Protein AF-A0A3D2G8Q7-F1 (afdb_monomer_lite)

Structure (mmCIF, N/CA/C/O backbone):
data_AF-A0A3D2G8Q7-F1
#
_entry.id   AF-A0A3D2G8Q7-F1
#
loop_
_atom_site.group_PDB
_atom_site.id
_atom_site.type_symbol
_atom_site.label_atom_id
_atom_site.label_alt_id
_atom_site.label_comp_id
_atom_site.label_asym_id
_atom_site.label_entity_id
_atom_site.label_seq_id
_atom_site.pdbx_PDB_ins_code
_atom_site.Cartn_x
_atom_site.Cartn_y
_atom_site.Cartn_z
_atom_site.occupancy
_atom_site.B_iso_or_equiv
_atom_site.auth_seq_id
_atom_site.auth_comp_id
_atom_site.auth_asym_id
_atom_site.auth_atom_id
_atom_site.pdbx_PDB_model_num
ATOM 1 N N . MET A 1 1 ? -18.635 -5.447 -8.912 1.00 38.22 1 MET A N 1
ATOM 2 C CA . MET A 1 1 ? -18.262 -4.436 -9.918 1.00 38.22 1 MET A CA 1
ATOM 3 C C . MET A 1 1 ? -17.208 -3.573 -9.254 1.00 38.22 1 MET A C 1
ATOM 5 O O . MET A 1 1 ? -17.427 -3.194 -8.112 1.00 38.22 1 MET A O 1
ATOM 9 N N . HIS A 1 2 ? -16.037 -3.422 -9.867 1.0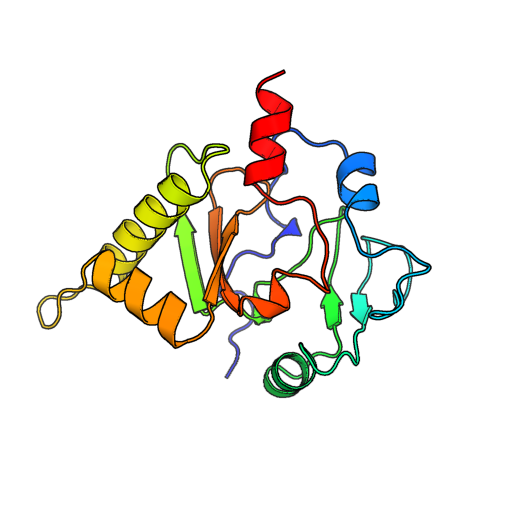0 46.91 2 HIS A N 1
ATOM 10 C CA . HIS A 1 2 ? -15.031 -2.476 -9.393 1.00 46.91 2 HIS A CA 1
ATOM 11 C C . HIS A 1 2 ? -15.500 -1.092 -9.853 1.00 46.91 2 HIS A C 1
ATOM 13 O O . HIS A 1 2 ? -15.729 -0.908 -11.046 1.00 46.91 2 HIS A O 1
ATOM 19 N N . GLU A 1 3 ? -15.789 -0.192 -8.917 1.00 53.94 3 GLU A N 1
ATOM 20 C CA . GLU A 1 3 ? -16.110 1.196 -9.245 1.00 53.94 3 GLU A CA 1
ATOM 21 C C . GLU A 1 3 ? -14.791 1.955 -9.364 1.00 53.94 3 GLU A C 1
ATOM 23 O O . GLU A 1 3 ? -14.122 2.214 -8.360 1.00 53.94 3 GLU A O 1
ATOM 28 N N . ASP A 1 4 ? -14.403 2.262 -10.601 1.00 59.53 4 ASP A N 1
ATOM 29 C CA . ASP A 1 4 ? -13.250 3.115 -10.874 1.00 59.53 4 ASP A CA 1
ATOM 30 C C . ASP A 1 4 ? -13.401 4.447 -10.121 1.00 59.53 4 ASP A C 1
ATOM 32 O O . ASP A 1 4 ? -14.439 5.109 -10.196 1.00 59.53 4 ASP A O 1
ATOM 36 N N . GLY A 1 5 ? -12.348 4.851 -9.406 1.00 68.50 5 GLY A N 1
ATOM 37 C CA . GLY A 1 5 ? -12.283 6.144 -8.718 1.00 68.50 5 GLY A CA 1
ATOM 38 C C . GLY A 1 5 ? -12.818 6.176 -7.283 1.00 68.50 5 GLY A C 1
ATOM 39 O O . GLY A 1 5 ? -12.919 7.262 -6.718 1.00 68.50 5 GLY A O 1
ATOM 40 N N . LEU A 1 6 ? -13.135 5.028 -6.669 1.00 87.06 6 LEU A N 1
ATOM 41 C CA . LEU A 1 6 ? -13.570 4.990 -5.264 1.00 87.06 6 LEU A CA 1
ATOM 42 C C . LEU A 1 6 ? -12.441 5.310 -4.266 1.00 87.06 6 LEU A C 1
ATOM 44 O O . LEU A 1 6 ? -12.697 5.897 -3.215 1.00 87.06 6 LEU A O 1
ATOM 48 N N . TYR A 1 7 ? -11.207 4.914 -4.583 1.00 95.19 7 TYR A N 1
ATOM 49 C CA . TYR A 1 7 ? -10.044 5.077 -3.711 1.00 95.19 7 TYR A CA 1
ATOM 50 C C . TYR A 1 7 ? -8.941 5.872 -4.400 1.00 95.19 7 TYR A C 1
ATOM 52 O O . TYR A 1 7 ? -8.811 5.854 -5.624 1.00 95.19 7 TYR A O 1
ATOM 60 N N . THR A 1 8 ? -8.141 6.564 -3.594 1.00 96.12 8 THR A N 1
ATOM 61 C CA . THR A 1 8 ? -7.073 7.441 -4.066 1.00 96.12 8 THR A CA 1
ATOM 62 C C . THR A 1 8 ? -6.007 6.626 -4.790 1.00 96.12 8 THR A C 1
ATOM 64 O O . THR A 1 8 ? -5.471 5.662 -4.240 1.00 96.12 8 THR A O 1
ATOM 67 N N . LYS A 1 9 ? -5.633 7.003 -6.012 1.00 96.50 9 LYS A N 1
ATOM 68 C CA . LYS A 1 9 ? -4.481 6.360 -6.644 1.00 96.50 9 LYS A CA 1
ATOM 69 C C . LYS A 1 9 ? -3.221 6.752 -5.897 1.00 96.50 9 LYS A C 1
ATOM 71 O O . LYS A 1 9 ? -3.037 7.920 -5.556 1.00 96.50 9 LYS A O 1
ATOM 76 N N . GLY A 1 10 ? -2.322 5.798 -5.670 1.00 93.50 10 GLY A N 1
ATOM 77 C CA . GLY A 1 10 ? -1.110 6.060 -4.889 1.00 93.50 10 GLY A CA 1
ATOM 78 C C . GLY A 1 10 ? -0.311 7.253 -5.424 1.00 93.50 10 GLY A C 1
ATOM 79 O O . GLY A 1 10 ? 0.170 8.074 -4.651 1.00 93.50 10 GLY A O 1
ATOM 80 N N . TYR A 1 11 ? -0.227 7.401 -6.746 1.00 94.75 11 TYR A N 1
ATOM 81 C CA . TYR A 1 11 ? 0.495 8.491 -7.403 1.00 94.75 11 TYR A CA 1
ATOM 82 C C . TYR A 1 11 ? -0.264 9.827 -7.495 1.00 94.75 11 TYR A C 1
ATOM 84 O O . TYR A 1 11 ? 0.322 10.806 -7.959 1.00 94.75 11 TYR A O 1
ATOM 92 N N . ASP A 1 12 ? -1.532 9.891 -7.075 1.00 95.81 12 ASP A N 1
ATOM 93 C CA . ASP A 1 12 ? -2.300 11.144 -7.032 1.00 95.81 12 ASP A CA 1
ATOM 94 C C . ASP A 1 12 ? -1.994 11.959 -5.766 1.00 95.81 12 ASP A C 1
ATOM 96 O O . ASP A 1 12 ? -2.254 13.164 -5.719 1.00 95.81 12 ASP A O 1
ATOM 100 N N . VAL A 1 13 ? -1.398 11.336 -4.742 1.00 94.31 13 VAL A N 1
ATOM 101 C CA . VAL A 1 13 ? -0.942 12.053 -3.548 1.00 94.31 13 VAL A CA 1
ATOM 102 C C . VAL A 1 13 ? 0.428 12.689 -3.770 1.00 94.31 13 VAL A C 1
ATOM 104 O O . VAL A 1 13 ? 1.263 12.186 -4.522 1.00 94.31 13 VAL A O 1
ATOM 107 N N . VAL A 1 14 ? 0.701 13.786 -3.062 1.00 94.31 14 VAL A N 1
ATOM 108 C CA . VAL A 1 14 ? 2.007 14.455 -3.111 1.00 94.31 14 VAL A CA 1
ATOM 109 C C . VAL A 1 14 ? 2.963 13.779 -2.121 1.00 94.31 14 VAL A C 1
ATOM 111 O O . VAL A 1 14 ? 2.709 13.831 -0.915 1.00 94.31 14 VAL A O 1
ATOM 114 N N . PRO A 1 15 ? 4.078 13.172 -2.577 1.00 93.19 15 PRO A N 1
ATOM 115 C CA . PRO A 1 15 ? 5.058 12.568 -1.680 1.00 93.19 15 PRO A CA 1
ATOM 116 C C . PRO A 1 15 ? 5.678 13.613 -0.763 1.00 93.19 15 PRO A C 1
ATOM 118 O O . PRO A 1 15 ? 6.123 14.664 -1.229 1.00 93.19 15 PRO A O 1
ATOM 121 N N . LYS A 1 16 ? 5.729 13.323 0.537 1.00 91.19 16 LYS A N 1
ATOM 122 C CA . LYS A 1 16 ? 6.099 14.333 1.531 1.00 91.19 16 LYS A CA 1
ATOM 123 C C . LYS A 1 16 ? 7.594 14.642 1.583 1.00 91.19 16 LYS A C 1
ATOM 125 O O . LYS A 1 16 ? 7.954 15.809 1.693 1.00 91.19 16 LYS A O 1
ATOM 130 N N . ASN A 1 17 ? 8.460 13.624 1.544 1.00 91.25 17 ASN A N 1
ATOM 131 C CA . ASN A 1 17 ? 9.885 13.800 1.865 1.00 91.25 17 ASN A CA 1
ATOM 132 C C . ASN A 1 17 ? 10.848 13.166 0.850 1.00 91.25 17 ASN A C 1
ATOM 134 O O . ASN A 1 17 ? 11.988 13.616 0.727 1.00 91.25 17 ASN A O 1
ATOM 138 N N . SER A 1 18 ? 10.449 12.097 0.162 1.00 92.69 18 SER A N 1
ATOM 139 C CA . SER A 1 18 ? 11.333 11.356 -0.734 1.00 92.69 18 SER A CA 1
ATOM 140 C C . SER A 1 18 ? 11.556 12.077 -2.061 1.00 92.69 18 SER A C 1
ATOM 142 O O . SER A 1 18 ? 10.686 12.775 -2.594 1.00 92.69 18 SER A O 1
ATOM 144 N N . LYS A 1 19 ? 12.733 11.853 -2.646 1.00 94.81 19 LYS A N 1
ATOM 145 C CA . LYS A 1 19 ? 13.020 12.248 -4.029 1.00 94.81 19 LYS A CA 1
ATOM 146 C C . LYS A 1 19 ? 12.580 11.165 -5.008 1.00 94.8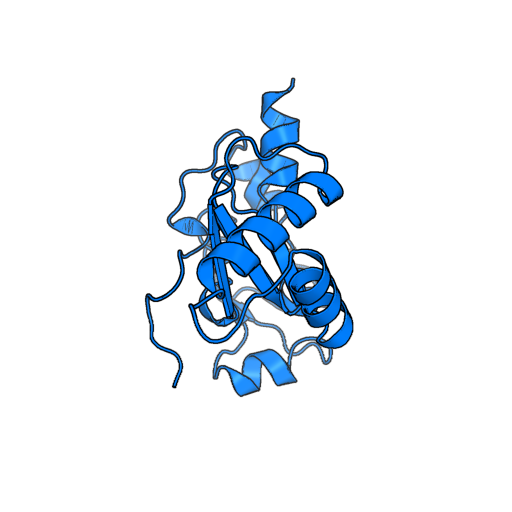1 19 LYS A C 1
ATOM 148 O O . LYS A 1 19 ? 12.483 9.989 -4.651 1.00 94.81 19 LYS A O 1
ATOM 153 N N . TYR A 1 20 ? 12.376 11.565 -6.259 1.00 96.06 20 TYR A N 1
ATOM 154 C CA . TYR A 1 20 ? 12.016 10.668 -7.356 1.00 96.06 20 TYR A CA 1
ATOM 155 C C . TYR A 1 20 ? 12.928 9.438 -7.428 1.00 96.06 20 TYR A C 1
ATOM 157 O O . TYR A 1 20 ? 12.466 8.301 -7.352 1.00 96.06 20 TYR A O 1
ATOM 165 N N . GLU A 1 21 ? 14.244 9.646 -7.440 1.00 96.00 21 GLU A N 1
ATOM 166 C CA . GLU A 1 21 ? 15.225 8.574 -7.608 1.00 96.00 21 GLU A CA 1
ATOM 167 C C . GLU A 1 21 ? 15.194 7.572 -6.446 1.00 96.00 21 GLU A C 1
ATOM 169 O O . GLU A 1 21 ? 15.552 6.404 -6.606 1.00 96.00 21 GLU A O 1
ATOM 174 N N . GLU A 1 22 ? 14.778 8.008 -5.257 1.00 95.81 22 GLU A N 1
ATOM 175 C CA . GLU A 1 22 ? 14.628 7.137 -4.094 1.00 95.81 22 GLU A CA 1
ATOM 176 C C . GLU A 1 22 ? 13.403 6.234 -4.228 1.00 95.81 22 GLU A C 1
ATOM 178 O O . GLU A 1 22 ? 13.485 5.053 -3.876 1.00 95.81 22 GLU A O 1
ATOM 183 N N . ARG A 1 23 ? 12.298 6.748 -4.779 1.00 97.06 23 ARG A N 1
ATOM 184 C CA . ARG A 1 23 ? 11.101 5.951 -5.078 1.00 97.06 23 ARG A CA 1
ATOM 185 C C . ARG A 1 23 ? 11.387 4.924 -6.171 1.00 97.06 23 ARG A C 1
ATOM 187 O O . ARG A 1 23 ? 11.168 3.731 -5.955 1.00 97.06 23 ARG A O 1
ATOM 194 N N . ILE A 1 24 ? 12.026 5.341 -7.266 1.00 97.75 24 ILE A N 1
ATOM 195 C CA . ILE A 1 24 ? 12.413 4.445 -8.370 1.00 97.75 24 ILE A CA 1
ATOM 196 C C . ILE A 1 24 ? 13.330 3.313 -7.894 1.00 97.75 24 ILE A C 1
ATOM 198 O O . ILE A 1 24 ? 13.122 2.148 -8.240 1.00 97.75 24 ILE A O 1
ATOM 202 N N . LYS A 1 25 ? 14.310 3.603 -7.026 1.00 96.31 25 LYS A N 1
ATOM 203 C CA . LYS A 1 25 ? 15.193 2.570 -6.450 1.00 96.31 25 LYS A CA 1
ATOM 204 C C . LYS A 1 25 ? 14.435 1.487 -5.679 1.00 96.31 25 LYS A C 1
ATOM 206 O O . LYS A 1 25 ? 14.908 0.349 -5.644 1.00 96.31 25 LYS A O 1
ATOM 211 N N . ASN A 1 26 ? 13.286 1.822 -5.093 1.00 96.44 26 ASN A N 1
ATOM 212 C CA . ASN A 1 26 ? 12.462 0.901 -4.314 1.00 96.44 26 ASN A CA 1
ATOM 213 C C . ASN A 1 26 ? 11.394 0.167 -5.136 1.00 96.44 26 ASN A C 1
ATOM 215 O O . ASN A 1 26 ? 10.837 -0.804 -4.631 1.00 96.44 26 ASN A O 1
ATOM 219 N N . CYS A 1 27 ? 11.152 0.555 -6.388 1.00 97.56 27 CYS A N 1
ATOM 220 C CA . CYS A 1 27 ? 10.296 -0.193 -7.312 1.00 97.56 27 CYS A CA 1
ATOM 221 C C . CYS A 1 27 ? 10.912 -1.568 -7.661 1.00 97.56 27 CYS A C 1
ATOM 223 O O . CYS A 1 27 ? 12.124 -1.748 -7.475 1.00 97.56 27 CYS A O 1
ATOM 225 N N . PRO A 1 28 ? 10.160 -2.547 -8.203 1.00 98.00 28 PRO A N 1
ATOM 226 C CA . PRO A 1 28 ? 10.743 -3.760 -8.780 1.00 98.00 28 PRO A CA 1
ATOM 227 C C . PRO A 1 28 ? 11.898 -3.446 -9.737 1.00 98.00 28 PRO A C 1
ATOM 229 O O . PRO A 1 28 ? 11.796 -2.543 -10.565 1.00 98.00 28 PRO A O 1
ATOM 232 N N . ALA A 1 29 ? 13.025 -4.147 -9.602 1.00 97.25 29 ALA A N 1
ATOM 233 C CA . ALA A 1 29 ? 14.176 -3.951 -10.484 1.00 97.25 29 ALA A CA 1
ATOM 234 C C . ALA A 1 29 ? 13.872 -4.439 -11.909 1.00 97.25 29 ALA A C 1
ATOM 236 O O . ALA A 1 29 ? 13.074 -5.352 -12.083 1.00 97.25 29 ALA A O 1
ATOM 237 N N . ASN A 1 30 ? 14.562 -3.904 -12.920 1.00 95.50 30 ASN A N 1
ATOM 238 C CA . ASN A 1 30 ? 14.442 -4.410 -14.299 1.00 95.50 30 ASN A CA 1
ATOM 239 C C . ASN A 1 30 ? 14.863 -5.881 -14.421 1.00 95.50 30 ASN A C 1
ATOM 241 O O . ASN A 1 30 ? 14.356 -6.602 -15.265 1.00 95.50 30 ASN A O 1
ATOM 245 N N . SER A 1 31 ? 15.770 -6.329 -13.551 1.00 93.56 31 SER A N 1
ATOM 246 C CA . SER A 1 31 ? 16.202 -7.723 -13.432 1.00 93.56 31 SER A CA 1
ATOM 247 C C . SER A 1 31 ? 15.343 -8.554 -12.469 1.00 93.56 31 SER A C 1
ATOM 249 O O . SER A 1 31 ? 15.770 -9.624 -12.039 1.00 93.56 31 SER A O 1
ATOM 251 N N . SER A 1 32 ? 14.176 -8.049 -12.052 1.00 93.38 32 SER A N 1
ATOM 252 C CA . SER A 1 32 ? 13.282 -8.766 -11.142 1.00 93.38 32 SER A CA 1
ATOM 253 C C . SER A 1 32 ? 12.873 -10.111 -11.737 1.00 93.38 32 SER A C 1
ATOM 255 O O . SER A 1 32 ? 12.469 -10.196 -12.889 1.00 93.38 32 SER A O 1
ATOM 257 N N . THR A 1 33 ? 12.917 -11.167 -10.927 1.00 95.12 33 THR A N 1
ATOM 258 C CA . THR A 1 33 ? 12.375 -12.485 -11.294 1.00 95.12 33 THR A CA 1
ATOM 259 C C . THR A 1 33 ? 10.871 -12.587 -11.051 1.00 95.12 33 THR A C 1
ATOM 261 O O . THR A 1 33 ? 10.265 -13.593 -11.393 1.00 95.12 33 THR A O 1
ATOM 264 N N . ASN A 1 34 ? 10.270 -11.573 -10.420 1.00 95.56 34 ASN A N 1
ATOM 265 C CA . ASN A 1 34 ? 8.861 -11.581 -10.028 1.00 95.56 34 ASN A CA 1
ATOM 266 C C . ASN A 1 34 ? 7.933 -10.995 -11.107 1.00 95.56 34 ASN A C 1
ATOM 268 O O . ASN A 1 34 ? 6.734 -10.879 -10.867 1.00 95.56 34 ASN A O 1
ATOM 272 N N . GLY A 1 35 ? 8.468 -10.541 -12.240 1.00 97.19 35 GLY A N 1
ATOM 273 C CA . GLY A 1 35 ? 7.700 -9.839 -13.264 1.00 97.19 35 GLY A CA 1
ATOM 274 C C . GLY A 1 35 ? 8.563 -8.910 -14.110 1.00 97.19 35 GLY A C 1
ATOM 275 O O . GLY A 1 35 ? 9.786 -8.892 -13.968 1.00 97.19 35 GLY A O 1
ATOM 276 N N . HIS A 1 36 ? 7.922 -8.116 -14.960 1.00 98.31 36 HIS A N 1
ATOM 277 C CA . HIS A 1 36 ? 8.589 -7.173 -15.856 1.00 98.31 36 HIS A CA 1
ATOM 278 C C . HIS A 1 36 ? 7.793 -5.872 -15.993 1.00 98.31 36 HIS A C 1
ATOM 280 O O . HIS A 1 36 ? 6.580 -5.842 -15.798 1.00 98.31 36 HIS A O 1
ATOM 286 N N . TRP A 1 37 ? 8.490 -4.790 -16.333 1.00 98.69 37 TRP A N 1
ATOM 287 C CA . TRP A 1 37 ? 7.861 -3.520 -16.689 1.00 98.69 37 TRP A CA 1
ATOM 288 C C . TRP A 1 37 ? 7.396 -3.560 -18.138 1.00 98.69 37 TRP A C 1
ATOM 290 O O . TRP A 1 37 ? 8.103 -4.099 -18.991 1.00 98.69 37 TRP A O 1
ATOM 300 N N . THR A 1 38 ? 6.230 -2.984 -18.419 1.00 98.44 38 THR A N 1
ATOM 301 C CA . THR A 1 38 ? 5.782 -2.785 -19.802 1.00 98.44 38 THR A CA 1
ATOM 302 C C . THR A 1 38 ? 6.654 -1.763 -20.520 1.00 98.44 38 THR A C 1
ATOM 304 O O . THR A 1 38 ? 6.925 -1.927 -21.706 1.00 98.44 38 THR A O 1
ATOM 307 N N . GLU A 1 39 ? 7.109 -0.734 -19.800 1.00 98.31 39 GLU A N 1
ATOM 308 C CA . GLU A 1 39 ? 7.967 0.334 -20.316 1.00 98.31 39 GLU A CA 1
ATOM 309 C C . GLU A 1 39 ? 8.984 0.775 -19.241 1.00 98.31 39 GLU A C 1
ATOM 311 O O . GLU A 1 39 ? 9.721 -0.050 -18.695 1.00 98.31 39 GLU A O 1
ATOM 316 N N . GLU A 1 40 ? 9.061 2.073 -18.929 1.00 98.19 40 GLU A N 1
ATOM 317 C CA . GLU A 1 40 ? 9.997 2.612 -17.947 1.00 98.19 40 GLU A CA 1
ATOM 318 C C . GLU A 1 40 ? 9.657 2.154 -16.519 1.00 98.19 40 GLU A C 1
ATOM 320 O O . GLU A 1 40 ? 8.503 2.133 -16.078 1.00 98.19 40 GLU A O 1
ATOM 325 N N . ARG A 1 41 ? 10.698 1.774 -15.771 1.00 98.19 41 ARG A N 1
ATOM 326 C CA . ARG A 1 41 ? 10.584 1.330 -14.382 1.00 98.19 41 ARG A CA 1
ATOM 327 C C . ARG A 1 41 ? 10.020 2.435 -13.505 1.00 98.19 41 ARG A C 1
ATOM 329 O O . ARG A 1 41 ? 10.670 3.458 -13.336 1.00 98.19 41 ARG A O 1
ATOM 336 N N . GLY A 1 42 ? 8.902 2.154 -12.842 1.00 97.88 42 GLY A N 1
ATOM 337 C CA . GLY A 1 42 ? 8.255 3.095 -11.926 1.00 97.88 42 GLY A CA 1
ATOM 338 C C . GLY A 1 42 ? 7.352 4.128 -12.605 1.00 97.88 42 GLY A C 1
ATOM 339 O O . GLY A 1 42 ? 6.697 4.876 -11.887 1.00 97.88 42 GLY A O 1
ATOM 340 N N . GLU A 1 43 ? 7.274 4.112 -13.939 1.00 98.56 43 GLU A N 1
ATOM 341 C CA . GLU A 1 43 ? 6.426 4.992 -14.763 1.00 98.56 43 GLU A CA 1
ATOM 342 C C . GLU A 1 43 ? 5.500 4.204 -15.702 1.00 98.56 43 GLU A C 1
ATOM 344 O O . GLU A 1 43 ? 4.963 4.737 -16.669 1.00 98.56 43 GLU A O 1
ATOM 349 N N . SER A 1 44 ? 5.357 2.901 -15.465 1.00 98.56 44 SER A N 1
ATOM 350 C CA . SER A 1 44 ? 4.561 2.008 -16.302 1.00 98.56 44 SER A CA 1
ATOM 351 C C . SER A 1 44 ? 3.972 0.864 -15.480 1.00 98.56 44 SER A C 1
ATOM 353 O O . SER A 1 44 ? 4.064 0.849 -14.251 1.00 98.56 44 SER A O 1
ATOM 355 N N . VAL A 1 45 ? 3.342 -0.111 -16.134 1.00 98.62 45 VAL A N 1
ATOM 356 C CA . VAL A 1 45 ? 2.753 -1.261 -15.444 1.00 98.62 45 VAL A CA 1
ATOM 357 C C . VAL A 1 45 ? 3.834 -2.302 -15.163 1.00 98.62 45 VAL A C 1
ATOM 359 O O . VAL A 1 45 ? 4.553 -2.727 -16.066 1.00 98.62 45 VAL A O 1
ATOM 362 N N . PHE A 1 46 ? 3.924 -2.763 -13.916 1.00 98.62 46 PHE A N 1
ATOM 363 C CA . PHE A 1 46 ? 4.696 -3.955 -13.574 1.00 98.62 46 PHE A CA 1
ATOM 364 C C . PHE A 1 46 ? 3.793 -5.189 -13.655 1.00 98.62 46 PHE A C 1
ATOM 366 O O . PHE A 1 46 ? 2.948 -5.401 -12.782 1.00 98.62 46 PHE A O 1
ATOM 373 N N . ILE A 1 47 ? 3.959 -5.990 -14.707 1.00 98.44 47 ILE A N 1
ATOM 374 C CA . ILE A 1 47 ? 3.219 -7.237 -14.936 1.00 98.44 47 ILE A CA 1
ATOM 375 C C . ILE A 1 47 ? 3.844 -8.356 -14.106 1.00 98.44 47 ILE A C 1
ATOM 377 O O . ILE A 1 47 ? 5.069 -8.497 -14.076 1.00 98.44 47 ILE A O 1
ATOM 381 N N . SER A 1 48 ? 3.007 -9.158 -13.444 1.00 98.00 48 SER A N 1
ATOM 382 C CA . SER A 1 48 ? 3.461 -10.302 -12.653 1.00 98.00 48 SER A CA 1
ATOM 383 C C . SER A 1 48 ? 2.543 -11.508 -12.799 1.00 98.00 48 SER A C 1
ATOM 385 O O . SER A 1 48 ? 1.336 -11.431 -12.591 1.00 98.00 48 SER A O 1
ATOM 387 N N . ASP A 1 49 ? 3.168 -12.643 -13.071 1.00 95.75 49 ASP A N 1
ATOM 388 C CA . ASP A 1 49 ? 2.556 -13.961 -13.203 1.00 95.75 49 ASP A CA 1
ATOM 389 C C . ASP A 1 49 ? 2.773 -14.786 -11.918 1.00 95.75 49 ASP A C 1
ATOM 391 O O . ASP A 1 49 ? 2.499 -15.988 -11.877 1.00 95.75 49 ASP A O 1
ATOM 395 N N . ASP A 1 50 ? 3.340 -14.163 -10.878 1.00 97.56 50 ASP A N 1
ATOM 396 C CA . ASP A 1 50 ? 3.763 -14.851 -9.669 1.00 97.56 50 ASP A CA 1
ATOM 397 C C . ASP A 1 50 ? 2.548 -15.489 -8.970 1.00 97.56 50 ASP A C 1
ATOM 399 O O . ASP A 1 50 ? 1.567 -14.788 -8.685 1.00 97.56 50 ASP A O 1
ATOM 403 N N . PRO A 1 51 ? 2.599 -16.795 -8.633 1.00 96.69 51 PRO A N 1
ATOM 404 C CA . PRO A 1 51 ? 1.475 -17.500 -8.019 1.00 96.69 51 PRO A CA 1
ATOM 405 C C . PRO A 1 51 ? 0.927 -16.838 -6.748 1.00 96.69 51 PRO A C 1
ATOM 407 O O . PRO A 1 51 ? -0.230 -17.045 -6.399 1.00 96.69 51 PRO A O 1
ATOM 410 N N . ARG A 1 52 ? 1.728 -16.021 -6.049 1.00 96.31 52 ARG A N 1
ATOM 411 C CA . ARG A 1 52 ? 1.305 -15.304 -4.835 1.00 96.31 52 ARG A CA 1
ATOM 412 C C . ARG A 1 52 ? 0.293 -14.189 -5.102 1.00 96.31 52 ARG A C 1
ATOM 414 O O . ARG A 1 52 ? -0.411 -13.801 -4.168 1.00 96.31 52 ARG A O 1
ATOM 421 N N . VAL A 1 53 ? 0.256 -13.645 -6.320 1.00 97.50 53 VAL A N 1
ATOM 422 C CA . VAL A 1 53 ? -0.608 -12.510 -6.700 1.00 97.50 53 VAL A CA 1
ATOM 423 C C . VAL A 1 53 ? -1.503 -12.805 -7.896 1.00 97.50 53 VAL A C 1
ATOM 425 O O . VAL A 1 53 ? -2.511 -12.122 -8.049 1.00 97.50 53 VAL A O 1
ATOM 428 N N . LYS A 1 54 ? -1.190 -13.827 -8.702 1.00 96.62 54 LYS A N 1
ATOM 429 C CA . LYS A 1 54 ? -1.904 -14.151 -9.942 1.00 96.62 54 LYS A CA 1
ATOM 430 C C . LYS A 1 54 ? -3.424 -14.227 -9.764 1.00 96.62 54 LYS A C 1
ATOM 432 O O . LYS A 1 54 ? -4.144 -13.537 -10.473 1.00 96.62 54 LYS A O 1
ATOM 437 N N . ASP A 1 55 ? -3.910 -14.984 -8.781 1.00 96.81 55 ASP A N 1
ATOM 438 C CA . ASP A 1 55 ? -5.357 -15.138 -8.562 1.00 96.81 55 ASP A CA 1
ATOM 439 C C . ASP A 1 55 ? -6.036 -13.818 -8.162 1.00 96.81 55 ASP A C 1
ATOM 441 O O . ASP A 1 55 ? -7.198 -13.580 -8.490 1.00 96.81 55 ASP A O 1
ATOM 445 N N . ILE A 1 56 ? -5.309 -12.938 -7.465 1.00 96.69 56 ILE A N 1
ATOM 446 C CA . ILE A 1 56 ? -5.801 -11.603 -7.114 1.00 96.69 56 ILE A CA 1
ATOM 447 C C . ILE A 1 56 ? -5.873 -10.756 -8.386 1.00 96.69 56 ILE A C 1
ATOM 449 O O . ILE A 1 56 ? -6.921 -10.197 -8.679 1.00 96.69 56 ILE A O 1
ATOM 453 N N . LEU A 1 57 ? -4.799 -10.699 -9.170 1.00 97.12 57 LEU A N 1
ATOM 454 C CA . LEU A 1 57 ? -4.753 -9.949 -10.427 1.00 97.12 57 LEU A CA 1
ATOM 455 C C . LEU A 1 57 ? -5.875 -10.386 -11.389 1.00 97.12 57 LEU A C 1
ATOM 457 O O . LEU A 1 57 ? -6.645 -9.542 -11.852 1.00 97.12 57 LEU A O 1
ATOM 461 N N . ASP A 1 58 ? -6.052 -11.699 -11.572 1.00 96.62 58 ASP A N 1
ATOM 462 C CA . ASP A 1 58 ? -7.113 -12.289 -12.396 1.00 96.62 58 ASP A CA 1
ATOM 463 C C . ASP A 1 58 ? -8.513 -11.902 -11.884 1.00 96.62 58 ASP A C 1
ATOM 465 O O . ASP A 1 58 ? -9.375 -11.507 -12.672 1.00 96.62 58 ASP A O 1
ATOM 469 N N . LYS A 1 59 ? -8.742 -11.943 -10.560 1.00 94.94 59 LYS A N 1
ATOM 470 C CA . LYS A 1 59 ? -10.015 -11.537 -9.934 1.00 94.94 59 LYS A CA 1
ATOM 471 C C . LYS A 1 59 ? -10.385 -10.082 -10.240 1.00 94.94 59 LYS A C 1
ATOM 473 O O . LYS A 1 59 ? -11.570 -9.783 -10.384 1.00 94.94 59 LYS A O 1
ATOM 478 N N . TYR A 1 60 ? -9.399 -9.190 -10.301 1.00 93.12 60 TYR A N 1
ATOM 479 C CA . TYR A 1 60 ? -9.607 -7.769 -10.594 1.00 93.12 60 TYR A CA 1
ATOM 480 C C . TYR A 1 60 ? -9.471 -7.437 -12.091 1.00 93.12 60 TYR A C 1
ATOM 482 O O . TYR A 1 60 ? -9.670 -6.289 -12.475 1.00 93.12 60 TYR A O 1
ATOM 490 N N . GLY A 1 61 ? -9.185 -8.423 -12.949 1.00 95.38 61 GLY A N 1
ATOM 491 C CA . GLY A 1 61 ? -9.097 -8.237 -14.400 1.00 95.38 61 GLY A CA 1
ATOM 492 C C . GLY A 1 61 ? -7.876 -7.437 -14.862 1.00 95.38 61 GLY A C 1
ATOM 493 O O . GLY A 1 61 ? -7.887 -6.885 -15.961 1.00 95.38 61 GLY A O 1
ATOM 494 N N . VAL A 1 62 ? -6.823 -7.373 -14.045 1.00 95.94 62 VAL A N 1
ATOM 495 C CA . VAL A 1 62 ? -5.575 -6.654 -14.342 1.00 95.94 62 VAL A CA 1
ATOM 496 C C . VAL A 1 62 ? -4.412 -7.635 -14.451 1.00 95.94 62 VAL A C 1
ATOM 498 O O . VAL A 1 62 ? -4.448 -8.715 -13.878 1.00 95.94 62 VAL A O 1
ATOM 501 N N . LYS A 1 63 ? -3.356 -7.277 -15.186 1.00 96.19 63 LYS A N 1
ATOM 502 C CA . LYS A 1 63 ? -2.150 -8.123 -15.329 1.00 96.19 63 LYS A CA 1
ATOM 503 C C . LYS A 1 63 ? -1.006 -7.730 -14.393 1.00 96.19 63 LYS A C 1
ATOM 505 O O . LYS A 1 63 ? 0.028 -8.391 -14.354 1.00 96.19 63 LYS A O 1
ATOM 510 N N . GLY A 1 64 ? -1.156 -6.621 -13.682 1.00 97.75 64 GLY A N 1
ATOM 511 C CA . GLY A 1 64 ? -0.082 -6.001 -12.928 1.00 97.75 64 GLY A CA 1
ATOM 512 C C . GLY A 1 64 ? -0.550 -4.759 -12.192 1.00 97.75 64 GLY A C 1
ATOM 513 O O . GLY A 1 64 ? -1.748 -4.493 -12.107 1.00 97.75 64 GLY A O 1
ATOM 514 N N . VAL A 1 65 ? 0.417 -4.009 -11.680 1.00 98.44 65 VAL A N 1
ATOM 515 C CA . VAL A 1 65 ? 0.192 -2.761 -10.944 1.00 98.44 65 VAL A CA 1
ATOM 516 C C . VAL A 1 65 ? 0.765 -1.612 -11.754 1.00 98.44 65 VAL A C 1
ATOM 518 O O . VAL A 1 65 ? 1.917 -1.680 -12.185 1.00 98.44 65 VAL A O 1
ATOM 521 N N . GLU A 1 66 ? -0.036 -0.574 -11.968 1.00 98.38 66 GLU A N 1
ATOM 522 C CA . GLU A 1 66 ? 0.429 0.671 -12.573 1.00 98.38 66 GLU A CA 1
ATOM 523 C C . GLU A 1 66 ? 1.312 1.427 -11.581 1.00 98.38 66 GLU A C 1
ATOM 525 O O . GLU A 1 66 ? 0.993 1.523 -10.396 1.00 98.38 66 GLU A O 1
ATOM 530 N N . TYR A 1 67 ? 2.427 1.961 -12.067 1.00 98.56 67 TYR A N 1
ATOM 531 C CA . TYR A 1 67 ? 3.250 2.890 -11.315 1.00 98.56 67 TYR A CA 1
ATOM 532 C C . TYR A 1 67 ? 3.368 4.205 -12.064 1.00 98.56 67 TYR A C 1
ATOM 534 O O . TYR A 1 67 ? 3.485 4.233 -13.287 1.00 98.56 67 TYR A O 1
ATOM 542 N N . LYS A 1 68 ? 3.425 5.283 -11.291 1.00 98.44 68 LYS A N 1
ATOM 543 C CA . LYS A 1 68 ? 3.829 6.603 -11.759 1.00 98.44 68 LYS A CA 1
ATOM 544 C C . LYS A 1 68 ? 4.609 7.289 -10.658 1.00 98.44 68 LYS A C 1
ATOM 546 O O . LYS A 1 68 ? 4.294 7.127 -9.477 1.00 98.44 68 LYS A O 1
ATOM 551 N N . ASN A 1 69 ? 5.625 8.061 -11.018 1.00 97.50 69 ASN A N 1
ATOM 552 C CA . ASN A 1 69 ? 6.509 8.729 -10.069 1.00 97.50 69 ASN A CA 1
ATOM 553 C C . ASN A 1 69 ? 7.173 7.750 -9.067 1.00 97.50 69 ASN A C 1
ATOM 555 O O . ASN A 1 69 ? 7.477 8.121 -7.926 1.00 97.50 69 ASN A O 1
ATOM 559 N N . GLY A 1 70 ? 7.350 6.481 -9.453 1.00 97.69 70 GLY A N 1
ATOM 560 C CA . GLY A 1 70 ? 7.812 5.396 -8.581 1.00 97.69 70 GLY A CA 1
ATOM 561 C C . GLY A 1 70 ? 6.838 4.971 -7.470 1.00 97.69 70 GLY A C 1
ATOM 562 O O . GLY A 1 70 ? 7.276 4.375 -6.480 1.00 97.69 70 GLY A O 1
ATOM 563 N N . ILE A 1 71 ? 5.546 5.283 -7.602 1.00 98.31 71 ILE A N 1
ATOM 564 C CA . ILE A 1 71 ? 4.493 4.980 -6.622 1.00 98.31 71 ILE A CA 1
ATOM 565 C C . ILE A 1 71 ? 3.475 4.025 -7.258 1.00 98.31 71 ILE A C 1
ATOM 567 O O . ILE A 1 71 ? 2.971 4.337 -8.339 1.00 98.31 71 ILE A O 1
ATOM 571 N N . PRO A 1 72 ? 3.178 2.873 -6.627 1.00 98.19 72 PRO A N 1
ATOM 572 C CA . PRO A 1 72 ? 2.184 1.937 -7.135 1.00 98.19 72 PRO A CA 1
ATOM 573 C C . PRO A 1 72 ? 0.763 2.466 -6.945 1.00 98.19 72 PRO A C 1
ATOM 575 O O . PRO A 1 72 ? 0.451 3.081 -5.925 1.00 98.19 72 PRO A O 1
ATOM 578 N N . ASP A 1 73 ? -0.121 2.132 -7.875 1.00 97.88 73 ASP A N 1
ATOM 579 C CA . ASP A 1 73 ? -1.558 2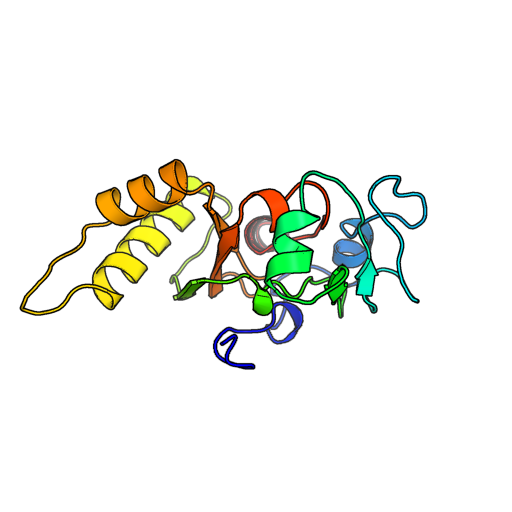.265 -7.691 1.00 97.88 73 ASP A CA 1
ATOM 580 C C . ASP A 1 73 ? -2.166 0.950 -7.188 1.00 97.88 73 ASP A C 1
ATOM 582 O O . ASP A 1 73 ? -2.337 -0.015 -7.937 1.00 97.88 73 ASP A O 1
ATOM 586 N N . PHE A 1 74 ? -2.495 0.909 -5.895 1.00 97.75 74 PHE A N 1
ATOM 587 C CA . PHE A 1 74 ? -3.229 -0.206 -5.297 1.00 97.75 74 PHE A CA 1
ATOM 588 C C . PHE A 1 74 ? -4.726 0.064 -5.126 1.00 97.75 74 PHE A C 1
ATOM 590 O O . PHE A 1 74 ? -5.428 -0.813 -4.611 1.00 97.75 74 PHE A O 1
ATOM 597 N N . SER A 1 75 ? -5.230 1.213 -5.592 1.00 96.75 75 SER A N 1
ATOM 598 C CA . SER A 1 75 ? -6.659 1.535 -5.536 1.00 96.75 75 SER A CA 1
ATOM 599 C C . SER A 1 75 ? -7.553 0.446 -6.150 1.00 96.75 75 SER A C 1
ATOM 601 O O . SER A 1 75 ? -8.615 0.197 -5.568 1.00 96.75 75 SER A O 1
ATOM 603 N N . PRO A 1 76 ? -7.128 -0.328 -7.183 1.00 95.69 76 PRO A N 1
ATOM 604 C CA . PRO A 1 76 ? -7.951 -1.416 -7.698 1.00 95.69 76 PRO A CA 1
ATOM 605 C C . PRO A 1 76 ? -8.245 -2.526 -6.686 1.00 95.69 76 PRO A C 1
ATOM 607 O O . PRO A 1 76 ? -9.291 -3.171 -6.732 1.00 95.69 76 PRO A O 1
ATOM 610 N N . PHE A 1 77 ? -7.320 -2.748 -5.752 1.00 96.38 77 PHE A N 1
ATOM 611 C CA . PHE A 1 77 ? -7.365 -3.840 -4.778 1.00 96.38 77 PHE A CA 1
ATOM 612 C C . PHE A 1 77 ? -7.832 -3.384 -3.395 1.00 96.38 77 PHE A C 1
ATOM 614 O O . PHE A 1 77 ? -8.037 -4.224 -2.511 1.00 96.38 77 PHE A O 1
ATOM 621 N N . ALA A 1 78 ? -7.954 -2.072 -3.186 1.00 97.00 78 ALA A N 1
ATOM 622 C CA . ALA A 1 78 ? -8.361 -1.507 -1.916 1.00 97.00 78 ALA A CA 1
ATOM 623 C C . ALA A 1 78 ? -9.823 -1.855 -1.599 1.00 97.00 78 ALA A C 1
ATOM 625 O O . ALA A 1 78 ? -10.675 -1.958 -2.480 1.00 97.00 78 ALA A O 1
ATOM 626 N N . VAL A 1 79 ? -10.100 -2.079 -0.314 1.00 96.25 79 VAL A N 1
ATOM 627 C CA . VAL A 1 79 ? -11.458 -2.339 0.209 1.00 96.25 79 VAL A CA 1
ATOM 628 C C . VAL A 1 79 ? -11.895 -1.312 1.252 1.00 96.25 79 VAL A C 1
ATOM 630 O O . VAL A 1 79 ? -13.030 -1.343 1.718 1.00 96.25 79 VAL A O 1
ATOM 633 N N . ALA A 1 80 ? -10.982 -0.427 1.649 1.00 97.38 80 ALA A N 1
ATOM 634 C CA . ALA A 1 80 ? -11.237 0.719 2.505 1.00 97.38 80 ALA A CA 1
ATOM 635 C C . ALA A 1 80 ? -10.088 1.725 2.378 1.00 97.38 80 ALA A C 1
ATOM 637 O O . ALA A 1 80 ? -8.947 1.344 2.108 1.00 97.38 80 ALA A O 1
ATOM 638 N N . GLU A 1 81 ? -10.379 2.990 2.656 1.00 97.81 81 GLU A N 1
ATO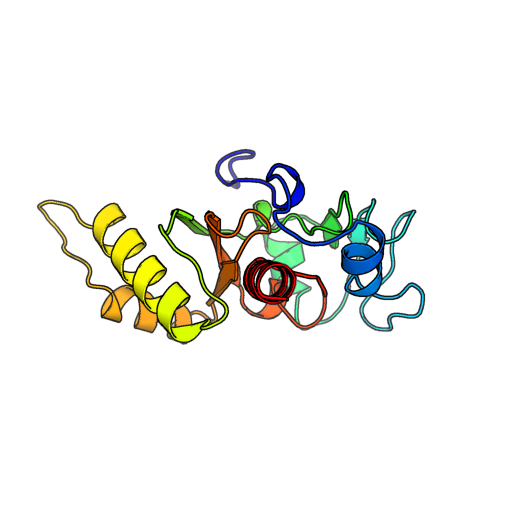M 639 C CA . GLU A 1 81 ? -9.400 4.067 2.752 1.00 97.81 81 GLU A CA 1
ATOM 640 C C . GLU A 1 81 ? -9.790 4.985 3.906 1.00 97.81 81 GLU A C 1
ATOM 642 O O . GLU A 1 81 ? -10.959 5.338 4.071 1.00 97.81 81 GLU A O 1
ATOM 647 N N . VAL A 1 82 ? -8.809 5.366 4.719 1.00 97.50 82 VAL A N 1
ATOM 648 C CA . VAL A 1 82 ? -8.996 6.338 5.797 1.00 97.50 82 VAL A CA 1
ATOM 649 C C . VAL A 1 82 ? -7.852 7.342 5.798 1.00 97.50 82 VAL A C 1
ATOM 651 O O . VAL A 1 82 ? -6.767 7.090 5.275 1.00 97.50 82 VAL A O 1
ATOM 654 N N . LYS A 1 83 ? -8.090 8.490 6.426 1.00 96.31 83 LYS A N 1
ATOM 655 C CA . LYS A 1 83 ? -7.053 9.472 6.741 1.00 96.31 83 LYS A CA 1
ATOM 656 C C . LYS A 1 83 ? -6.745 9.403 8.228 1.00 96.31 83 LYS A C 1
ATOM 658 O O . LYS A 1 83 ? -7.661 9.454 9.053 1.00 96.31 83 LYS A O 1
ATOM 663 N N . ILE A 1 84 ? -5.465 9.292 8.571 1.00 93.62 84 ILE A N 1
ATOM 664 C CA . ILE A 1 84 ? -4.999 9.342 9.958 1.00 93.62 84 ILE A CA 1
ATOM 665 C C . ILE A 1 84 ? -4.175 10.611 10.177 1.00 93.62 84 ILE A C 1
ATOM 667 O O . ILE A 1 84 ? -3.216 10.892 9.464 1.00 93.62 84 ILE A O 1
ATOM 671 N N . SER A 1 85 ? -4.537 11.394 11.192 1.00 84.25 85 SER A N 1
ATOM 672 C CA . SER A 1 85 ? -3.729 12.538 11.606 1.00 84.25 85 SER A CA 1
ATOM 673 C C . SER A 1 85 ? -2.470 12.038 12.316 1.00 84.25 85 SER A C 1
ATOM 675 O O . SER A 1 85 ? -2.575 11.357 13.337 1.00 84.25 85 SER A O 1
ATOM 677 N N . GLY A 1 86 ? -1.288 12.397 11.812 1.00 80.12 86 GLY A N 1
ATOM 678 C CA . GLY A 1 86 ? -0.020 12.115 12.491 1.00 80.12 86 GLY A CA 1
ATOM 679 C C . GLY A 1 86 ? 0.532 10.707 12.264 1.00 80.12 86 GLY A C 1
ATOM 680 O O . GLY A 1 86 ? 1.025 10.095 13.209 1.00 80.12 86 GLY A O 1
ATOM 681 N N . MET A 1 87 ? 0.473 10.194 11.029 1.00 89.31 87 MET A N 1
ATOM 682 C CA . MET A 1 87 ? 1.208 8.980 10.659 1.00 89.31 87 MET A CA 1
ATOM 683 C C . MET A 1 87 ? 2.696 9.121 11.027 1.00 89.31 87 MET A C 1
ATOM 685 O O . MET A 1 87 ? 3.322 10.153 10.772 1.00 89.31 87 MET A O 1
ATOM 689 N N . THR A 1 88 ? 3.256 8.073 11.627 1.00 88.88 88 THR A N 1
ATOM 690 C CA . THR A 1 88 ? 4.662 8.008 12.061 1.00 88.88 88 THR A CA 1
ATOM 691 C C . THR A 1 88 ? 5.396 6.867 11.358 1.00 88.88 88 THR A C 1
ATOM 693 O O . THR A 1 88 ? 4.832 6.176 10.512 1.00 88.88 88 THR A O 1
ATOM 696 N N . ASP A 1 89 ? 6.650 6.606 11.723 1.00 85.31 89 ASP A N 1
ATOM 697 C CA . ASP A 1 89 ? 7.370 5.414 11.274 1.00 85.31 89 ASP A CA 1
ATOM 698 C C . ASP A 1 89 ? 6.996 4.126 12.035 1.00 85.31 89 ASP A C 1
ATOM 700 O O . ASP A 1 89 ? 7.451 3.029 11.683 1.00 85.31 89 ASP A O 1
ATOM 704 N N . LYS A 1 90 ? 6.154 4.236 13.071 1.00 90.50 90 LYS A N 1
ATOM 705 C CA . LYS A 1 90 ? 5.653 3.108 13.856 1.00 90.50 90 LYS A CA 1
ATOM 706 C C . LYS A 1 90 ? 4.376 2.550 13.235 1.00 90.50 90 LYS A C 1
ATOM 708 O O . LYS A 1 90 ? 3.266 2.882 13.645 1.00 90.50 90 LYS A O 1
ATOM 713 N N . ARG A 1 91 ? 4.541 1.604 12.306 1.00 90.31 91 ARG A N 1
ATOM 714 C CA . ARG A 1 91 ? 3.429 0.901 11.627 1.00 90.31 91 ARG A CA 1
ATOM 715 C C . ARG A 1 91 ? 2.335 0.409 12.568 1.00 90.31 91 ARG A C 1
ATOM 717 O O . ARG A 1 91 ? 1.160 0.537 12.259 1.00 90.31 91 ARG A O 1
ATOM 724 N N . VAL A 1 92 ? 2.710 -0.143 13.722 1.00 93.19 92 VAL A N 1
ATOM 725 C CA . VAL A 1 92 ? 1.745 -0.674 14.698 1.00 93.19 92 VAL A CA 1
ATOM 726 C C . VAL A 1 92 ? 0.786 0.412 15.191 1.00 93.19 92 VAL A C 1
ATOM 728 O O . VAL A 1 92 ? -0.403 0.144 15.344 1.00 93.19 92 VAL A O 1
ATOM 731 N N . ASP A 1 93 ? 1.280 1.628 15.411 1.00 94.75 93 ASP A N 1
ATOM 732 C CA . ASP A 1 93 ? 0.458 2.737 15.894 1.00 94.75 93 ASP A CA 1
ATOM 733 C C . ASP A 1 93 ? -0.405 3.303 14.761 1.00 94.75 93 ASP A C 1
ATOM 735 O O . ASP A 1 93 ? -1.600 3.524 14.954 1.00 94.75 93 ASP A O 1
ATOM 739 N N . ASN A 1 94 ? 0.151 3.416 13.549 1.00 95.69 94 ASN A N 1
ATOM 740 C CA . ASN A 1 94 ? -0.613 3.799 12.357 1.00 95.69 94 ASN A CA 1
ATOM 741 C C . ASN A 1 94 ? -1.776 2.824 12.099 1.00 95.69 94 ASN A C 1
ATOM 743 O O . ASN A 1 94 ? -2.897 3.252 11.833 1.00 95.69 94 ASN A O 1
ATOM 747 N N . PHE A 1 95 ? -1.531 1.516 12.234 1.00 97.25 95 PHE A N 1
ATOM 748 C CA . PHE A 1 95 ? -2.536 0.474 12.011 1.00 97.25 95 PHE A CA 1
ATOM 749 C C . PHE A 1 95 ? -3.661 0.557 13.042 1.00 97.25 95 PHE A C 1
ATOM 751 O O . PHE A 1 95 ? -4.822 0.470 12.663 1.00 97.25 95 PHE A O 1
ATOM 758 N N . LYS A 1 96 ? -3.342 0.785 14.324 1.00 96.62 96 LYS A N 1
ATOM 759 C CA . LYS A 1 96 ? -4.362 0.987 15.367 1.00 96.62 96 LYS A CA 1
ATOM 760 C C . LYS A 1 96 ? -5.235 2.206 15.077 1.00 96.62 96 LYS A C 1
ATOM 762 O O . LYS A 1 96 ? -6.450 2.132 15.243 1.00 96.62 96 LYS A O 1
ATOM 767 N N . SER A 1 97 ? -4.628 3.308 14.636 1.00 96.94 97 SER A N 1
ATOM 768 C CA . SER A 1 97 ? -5.359 4.520 14.254 1.00 96.94 97 SER A CA 1
ATOM 769 C C . SER A 1 97 ? -6.273 4.274 13.052 1.00 96.94 97 SER A C 1
ATOM 771 O O . SER A 1 97 ? -7.428 4.695 13.068 1.00 96.94 97 SER A O 1
ATOM 773 N N . ALA A 1 98 ? -5.789 3.548 12.041 1.00 97.81 98 ALA A N 1
ATOM 774 C CA . ALA A 1 98 ? -6.575 3.192 10.863 1.00 97.81 98 ALA A CA 1
ATOM 775 C C . ALA A 1 98 ? -7.722 2.224 11.199 1.00 97.81 98 ALA A C 1
ATOM 777 O O . ALA A 1 98 ? -8.851 2.436 10.765 1.00 97.81 98 ALA A O 1
ATOM 778 N N . ASP A 1 99 ? -7.464 1.220 12.041 1.00 98.38 99 ASP A N 1
ATOM 779 C CA . ASP A 1 99 ? -8.476 0.280 12.531 1.00 98.38 99 ASP A CA 1
ATOM 780 C C . ASP A 1 99 ? -9.591 1.007 13.292 1.00 98.38 99 ASP A C 1
ATOM 782 O O . ASP A 1 99 ? -10.769 0.740 13.068 1.00 98.38 99 ASP A O 1
ATOM 786 N N . ALA A 1 100 ? -9.236 1.955 14.165 1.00 97.56 100 ALA A N 1
ATOM 787 C CA . ALA A 1 100 ? -10.210 2.766 14.889 1.00 97.56 100 ALA A CA 1
ATOM 788 C C . ALA A 1 100 ? -11.036 3.656 13.949 1.00 97.56 100 ALA A C 1
ATOM 790 O O . ALA A 1 100 ? -12.253 3.743 14.106 1.00 97.56 100 ALA A O 1
ATOM 791 N N . LYS A 1 101 ? -10.396 4.279 12.951 1.00 97.94 101 LYS A N 1
ATOM 792 C CA . LYS A 1 101 ? -11.081 5.135 11.974 1.00 97.94 101 LYS A CA 1
ATOM 793 C C . LYS A 1 101 ? -12.030 4.355 11.071 1.00 97.94 101 LYS A C 1
ATOM 795 O O . LYS A 1 101 ? -13.151 4.800 10.853 1.00 97.94 101 LYS A O 1
ATOM 800 N N . LEU A 1 102 ? -11.624 3.182 10.591 1.00 97.88 102 LEU A N 1
ATOM 801 C CA . LEU A 1 102 ? -12.506 2.340 9.787 1.00 97.88 102 LEU A CA 1
ATOM 802 C C . LEU A 1 102 ? -13.662 1.777 10.627 1.00 97.88 102 LEU A C 1
ATOM 804 O O . LEU A 1 102 ? -14.792 1.716 10.152 1.00 97.88 102 LEU A O 1
ATOM 808 N N . ALA A 1 103 ? -13.407 1.407 11.885 1.00 97.94 103 ALA A N 1
ATOM 809 C CA . ALA A 1 103 ? -14.456 0.970 12.802 1.00 97.94 103 ALA A CA 1
ATOM 810 C C . ALA A 1 103 ? -15.520 2.060 13.014 1.00 97.94 103 ALA A C 1
ATOM 812 O O . ALA A 1 103 ? -16.712 1.760 12.977 1.00 97.94 103 ALA A O 1
ATOM 813 N N . GLU A 1 104 ? -15.097 3.317 13.183 1.00 97.00 104 GLU A N 1
ATOM 814 C CA . GLU A 1 104 ? -15.984 4.484 13.265 1.00 97.00 104 GLU A CA 1
ATOM 815 C C . GLU A 1 104 ? -16.821 4.641 11.985 1.00 97.00 104 GLU A C 1
ATOM 817 O O . GLU A 1 104 ? -18.040 4.745 12.073 1.00 97.00 104 GLU A O 1
ATOM 822 N N . GLN A 1 105 ? -16.195 4.574 10.804 1.00 96.06 105 GLN A N 1
ATOM 823 C CA . GLN A 1 105 ? -16.885 4.715 9.512 1.00 96.06 105 GLN A CA 1
ATOM 824 C C . GLN A 1 105 ? -17.903 3.602 9.220 1.00 96.06 105 GLN A C 1
ATOM 826 O O . GLN A 1 105 ? -18.933 3.861 8.604 1.00 96.06 105 GLN A O 1
ATOM 831 N N . LEU A 1 106 ? -17.612 2.362 9.623 1.00 95.75 106 LEU A N 1
ATOM 832 C CA . LEU A 1 106 ? -18.499 1.214 9.399 1.00 95.75 106 LEU A CA 1
ATOM 833 C C . LEU A 1 106 ? -19.597 1.085 10.458 1.00 95.75 106 LEU A C 1
ATOM 835 O O . LEU A 1 106 ? -20.554 0.330 10.260 1.00 95.75 106 LEU A O 1
ATOM 839 N N . SER A 1 107 ? -19.444 1.758 11.598 1.00 96.25 107 SER A N 1
ATOM 840 C CA . SER A 1 107 ? -20.431 1.705 12.669 1.00 96.25 107 SER A CA 1
ATOM 841 C C . SER A 1 107 ? -21.685 2.487 12.286 1.00 96.25 107 SER A C 1
ATOM 843 O O . SER A 1 107 ? -21.626 3.598 11.773 1.00 96.25 107 SER A O 1
ATOM 845 N N . THR A 1 108 ? -22.839 1.894 12.565 1.00 94.94 108 THR A N 1
ATOM 846 C CA . THR A 1 108 ? -24.173 2.477 12.372 1.00 94.94 108 THR A CA 1
ATOM 847 C C . THR A 1 108 ? -25.014 2.212 13.619 1.00 94.94 108 THR A C 1
ATOM 849 O O . THR A 1 108 ? 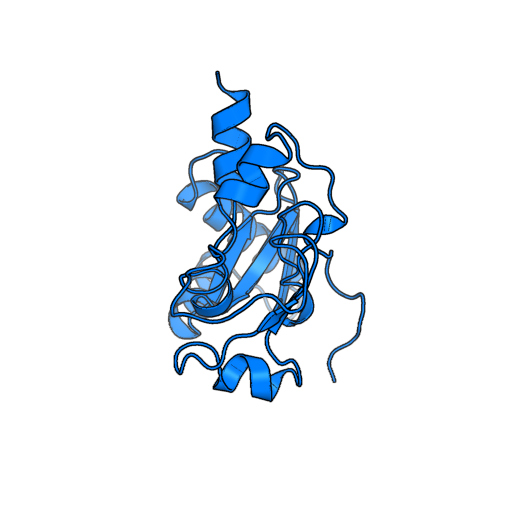-24.637 1.384 14.452 1.00 94.94 108 THR A O 1
ATOM 852 N N . ASP A 1 109 ? -26.187 2.835 13.732 1.00 91.06 109 ASP A N 1
ATOM 853 C CA . ASP A 1 109 ? -27.086 2.648 14.884 1.00 91.06 109 ASP A CA 1
ATOM 854 C C . ASP A 1 109 ? -27.455 1.173 15.142 1.00 91.06 109 ASP A C 1
ATOM 856 O O . ASP A 1 109 ? -27.718 0.779 16.277 1.00 91.06 109 ASP A O 1
ATOM 860 N N . GLY A 1 110 ? -27.445 0.333 14.100 1.00 92.94 110 GLY A N 1
ATOM 861 C CA . GLY A 1 110 ? -27.745 -1.098 14.199 1.00 92.94 110 GLY A CA 1
ATOM 862 C C . GLY A 1 110 ? -26.530 -2.005 14.407 1.00 92.94 110 GLY A C 1
ATOM 863 O O . GLY A 1 110 ? -26.701 -3.193 14.689 1.00 92.94 110 GLY A O 1
ATOM 864 N N . LYS A 1 111 ? -25.303 -1.495 14.239 1.00 95.00 111 LYS A N 1
ATOM 865 C CA . LYS A 1 111 ? -24.082 -2.300 14.338 1.00 95.00 111 LYS A CA 1
ATOM 866 C C . LYS A 1 111 ? -22.869 -1.443 14.659 1.00 95.00 111 LYS A C 1
ATOM 868 O O . LYS A 1 111 ? -22.459 -0.620 13.849 1.00 95.00 111 LYS A O 1
ATOM 873 N N . VAL A 1 112 ? -22.246 -1.722 15.797 1.00 96.50 112 VAL A N 1
ATOM 874 C CA . VAL A 1 112 ? -21.004 -1.076 16.225 1.00 96.50 112 VAL A CA 1
ATOM 875 C C . VAL A 1 112 ? -19.833 -2.017 15.970 1.00 96.50 112 VAL A C 1
ATOM 877 O O . VAL A 1 112 ? -19.876 -3.185 16.356 1.00 96.50 112 VAL A O 1
ATOM 880 N N . TYR A 1 113 ? -18.790 -1.498 15.334 1.00 97.31 113 TYR A N 1
ATOM 881 C CA . TYR A 1 113 ? -17.506 -2.167 15.171 1.00 97.31 113 TYR A CA 1
ATOM 882 C C . TYR A 1 113 ? -16.466 -1.520 16.079 1.00 97.31 113 TYR A C 1
ATOM 884 O O . TYR A 1 113 ? -16.472 -0.312 16.308 1.00 97.31 113 TYR A O 1
ATOM 892 N N . THR A 1 114 ? -15.533 -2.321 16.576 1.00 98.06 114 THR A N 1
ATOM 893 C CA . THR A 1 114 ? -14.364 -1.843 17.315 1.00 98.06 114 THR A CA 1
ATOM 894 C C . THR A 1 114 ? -13.104 -1.951 16.463 1.00 98.06 114 THR A C 1
ATOM 896 O O . THR A 1 114 ? -13.033 -2.746 15.526 1.00 98.06 114 THR A O 1
ATOM 899 N N . ALA A 1 115 ? -12.049 -1.221 16.835 1.00 97.75 115 ALA A N 1
ATOM 900 C CA . ALA A 1 115 ? -10.737 -1.365 16.199 1.00 97.75 115 ALA A CA 1
ATOM 901 C C . ALA A 1 115 ? -10.228 -2.823 16.226 1.00 97.75 115 ALA A C 1
ATOM 903 O O . ALA A 1 115 ? -9.593 -3.279 15.280 1.00 97.75 115 ALA A O 1
ATOM 904 N N . LYS A 1 116 ? -10.553 -3.586 17.282 1.00 98.12 116 LYS A N 1
ATOM 905 C CA . LYS A 1 116 ? -10.191 -5.008 17.386 1.00 98.12 116 LYS A CA 1
ATOM 906 C C . LYS A 1 116 ? -10.940 -5.876 16.378 1.00 98.12 116 LYS A C 1
ATOM 908 O O . LYS A 1 116 ? -10.361 -6.841 15.887 1.00 98.12 116 LYS A O 1
ATOM 913 N N . ASP A 1 117 ? -12.191 -5.545 16.062 1.00 98.19 117 ASP A N 1
ATOM 914 C CA . ASP A 1 117 ? -12.960 -6.267 15.043 1.00 98.19 117 ASP A CA 1
ATOM 915 C C . ASP A 1 117 ? -12.338 -6.068 13.660 1.00 98.19 117 ASP A C 1
ATOM 917 O O . ASP A 1 117 ? -12.172 -7.034 12.916 1.00 98.19 117 ASP A O 1
ATOM 921 N N . ILE A 1 118 ? -11.914 -4.836 13.351 1.00 98.44 118 ILE A N 1
ATOM 922 C CA . ILE A 1 118 ? -11.201 -4.527 12.107 1.00 98.44 118 ILE A CA 1
ATOM 923 C C . ILE A 1 118 ? -9.848 -5.241 12.071 1.00 98.44 118 ILE A C 1
ATOM 925 O O . ILE A 1 118 ? -9.557 -5.947 11.107 1.00 98.44 118 ILE A O 1
ATOM 929 N N . GLU A 1 119 ? -9.044 -5.140 13.133 1.00 98.44 119 GLU A N 1
ATOM 930 C CA . GLU A 1 119 ? -7.751 -5.826 13.230 1.00 98.44 119 GLU A CA 1
ATOM 931 C C . GLU A 1 119 ? -7.891 -7.339 13.005 1.00 98.44 119 GLU A C 1
ATOM 933 O O . GLU A 1 119 ? -7.120 -7.937 12.245 1.00 98.44 119 GLU A O 1
ATOM 938 N N . LYS A 1 120 ? -8.887 -7.954 13.655 1.00 98.44 120 LYS A N 1
ATOM 939 C CA . LYS A 1 120 ? -9.195 -9.377 13.520 1.00 98.44 120 LYS A CA 1
ATOM 940 C C . LYS A 1 120 ? -9.570 -9.716 12.081 1.00 98.44 120 LYS A C 1
ATOM 942 O O . LYS A 1 120 ? -8.946 -10.602 11.501 1.00 98.44 120 LYS A O 1
ATOM 947 N N . TRP A 1 121 ? -10.511 -8.978 11.490 1.00 98.31 121 TRP A N 1
ATOM 948 C CA . TRP A 1 121 ? -10.940 -9.203 10.111 1.00 98.31 121 TRP A CA 1
ATOM 949 C C . TRP A 1 121 ? -9.762 -9.123 9.136 1.00 98.31 121 TRP A C 1
ATOM 951 O O . TRP A 1 121 ? -9.586 -10.018 8.312 1.00 98.31 121 TRP A O 1
ATOM 961 N N . ARG A 1 122 ? -8.897 -8.109 9.266 1.00 98.06 122 ARG A N 1
ATOM 962 C CA . ARG A 1 122 ? -7.718 -7.965 8.400 1.00 98.06 122 ARG A CA 1
ATOM 963 C C . ARG A 1 122 ? -6.781 -9.163 8.495 1.00 98.06 122 ARG A C 1
ATOM 965 O O . ARG A 1 122 ? -6.327 -9.662 7.470 1.00 98.06 122 ARG A O 1
ATOM 972 N N . LYS A 1 123 ? -6.495 -9.633 9.713 1.00 97.62 123 LYS A N 1
ATOM 973 C CA . LYS A 1 123 ? -5.621 -10.792 9.945 1.00 97.62 123 LYS A CA 1
ATOM 974 C C . LYS A 1 123 ? -6.223 -12.077 9.378 1.00 97.62 123 LYS A C 1
ATOM 976 O O . LYS A 1 123 ? -5.517 -12.820 8.707 1.00 97.62 123 LYS A O 1
ATOM 981 N N . GLU A 1 124 ? -7.512 -12.312 9.609 1.00 98.19 124 GLU A N 1
ATOM 982 C CA . GLU A 1 124 ? -8.222 -13.507 9.132 1.00 98.19 124 GLU A CA 1
ATOM 983 C C . GLU A 1 124 ? -8.364 -13.543 7.603 1.00 98.19 124 GLU A C 1
ATOM 985 O O . GLU A 1 124 ? -8.351 -14.621 7.016 1.00 98.19 124 GLU A O 1
ATOM 990 N N . ASN A 1 125 ? -8.442 -12.378 6.951 1.00 97.38 125 ASN A N 1
ATOM 991 C CA . ASN A 1 125 ? -8.609 -12.265 5.498 1.00 97.38 125 ASN A CA 1
ATOM 992 C C . ASN A 1 125 ? -7.300 -11.955 4.746 1.00 97.38 125 ASN A C 1
ATOM 994 O O . ASN A 1 125 ? -7.323 -11.776 3.531 1.00 97.38 125 ASN A O 1
ATOM 998 N N . ASN A 1 126 ? -6.159 -11.899 5.442 1.00 97.38 126 ASN A N 1
ATOM 999 C CA . ASN A 1 126 ? -4.844 -11.559 4.886 1.00 97.38 126 ASN A CA 1
ATOM 1000 C C . ASN A 1 126 ? -4.784 -10.179 4.189 1.00 97.38 126 ASN A C 1
ATOM 1002 O O . ASN A 1 126 ? -4.304 -10.044 3.060 1.00 97.38 126 ASN A O 1
ATOM 1006 N N . TYR A 1 127 ? -5.246 -9.147 4.893 1.00 98.25 127 TYR A N 1
ATOM 1007 C CA . TYR A 1 127 ? -5.160 -7.745 4.483 1.00 98.25 127 TYR A CA 1
ATOM 1008 C C . TYR A 1 127 ? -4.206 -6.944 5.376 1.00 98.25 127 TYR A C 1
ATOM 1010 O O . TYR A 1 127 ? -4.092 -7.161 6.587 1.00 98.25 127 TYR A O 1
ATOM 1018 N N . THR A 1 128 ? -3.571 -5.941 4.780 1.00 98.25 128 THR A N 1
ATOM 1019 C CA . THR A 1 128 ? -2.679 -4.999 5.455 1.00 98.25 128 THR A CA 1
ATOM 1020 C C . THR A 1 128 ? -3.067 -3.569 5.126 1.00 98.25 128 THR A C 1
ATOM 1022 O O . THR A 1 128 ? -3.580 -3.276 4.048 1.00 98.25 128 THR A O 1
ATOM 1025 N N . TRP A 1 129 ? -2.756 -2.665 6.045 1.00 98.06 129 TRP A N 1
ATOM 1026 C CA . TRP A 1 129 ? -2.785 -1.246 5.753 1.00 98.06 129 TRP A CA 1
ATOM 1027 C C . TRP A 1 129 ? -1.550 -0.854 4.928 1.00 98.06 129 TRP A C 1
ATOM 1029 O O . TRP A 1 129 ? -0.416 -1.168 5.306 1.00 98.06 129 TRP A O 1
ATOM 1039 N N . HIS A 1 130 ? -1.784 -0.209 3.790 1.00 97.38 130 HIS A N 1
ATOM 1040 C CA . HIS A 1 130 ? -0.801 0.385 2.897 1.00 97.38 130 HIS A CA 1
ATOM 1041 C C . HIS A 1 130 ? -0.807 1.903 3.094 1.00 97.38 130 HIS A C 1
ATOM 1043 O O . HIS A 1 130 ? -1.801 2.578 2.845 1.00 97.38 130 HIS A O 1
ATOM 1049 N N . GLU A 1 131 ? 0.301 2.423 3.608 1.00 96.19 131 GLU A N 1
ATOM 1050 C CA . GLU A 1 131 ? 0.491 3.835 3.939 1.00 96.19 131 GLU A CA 1
ATOM 1051 C C . GLU A 1 131 ? 0.934 4.592 2.681 1.00 96.19 131 GLU A C 1
ATOM 1053 O O . GLU A 1 131 ? 2.004 4.281 2.145 1.00 96.19 131 GLU A O 1
ATOM 1058 N N . LEU A 1 132 ? 0.151 5.574 2.220 1.00 96.38 132 LEU A N 1
ATOM 1059 C CA . LEU A 1 132 ? 0.481 6.365 1.030 1.00 96.38 132 LEU A CA 1
ATOM 1060 C C . LEU A 1 132 ? 1.561 7.415 1.317 1.00 96.38 132 LEU A C 1
ATOM 1062 O O . LEU A 1 132 ? 1.888 7.735 2.464 1.00 96.38 132 LEU A O 1
ATOM 1066 N N . ASN A 1 133 ? 2.154 7.947 0.247 1.00 95.19 133 ASN A N 1
ATOM 1067 C CA . ASN A 1 133 ? 3.339 8.798 0.323 1.00 95.19 133 ASN A CA 1
ATOM 1068 C C . ASN A 1 133 ? 3.093 10.216 0.883 1.00 95.19 133 ASN A C 1
ATOM 1070 O O . ASN A 1 133 ? 4.058 10.928 1.174 1.00 95.19 133 ASN A O 1
ATOM 1074 N N . ASP A 1 134 ? 1.835 10.618 1.079 1.00 94.56 134 ASP A N 1
ATOM 1075 C CA . ASP A 1 134 ? 1.454 11.878 1.738 1.00 94.56 134 ASP A CA 1
ATOM 1076 C C . ASP A 1 134 ? 1.608 11.842 3.267 1.00 94.56 134 ASP A C 1
ATOM 1078 O O . ASP A 1 134 ? 1.589 12.889 3.919 1.00 94.56 134 ASP A O 1
ATOM 1082 N N . VAL A 1 135 ? 1.833 10.653 3.843 1.00 93.00 135 VAL A N 1
ATOM 1083 C CA . VAL A 1 135 ? 1.955 10.445 5.295 1.00 93.00 135 VAL A CA 1
ATOM 1084 C C . VAL A 1 135 ? 0.642 10.792 6.020 1.00 93.00 135 VAL A C 1
ATOM 1086 O O . VAL A 1 135 ? 0.641 11.295 7.144 1.00 93.00 135 VAL A O 1
ATOM 1089 N N . GLU A 1 136 ? -0.492 10.536 5.367 1.00 94.19 136 GLU A N 1
ATOM 1090 C CA . GLU A 1 136 ? -1.831 10.811 5.902 1.00 94.19 136 GLU A CA 1
ATOM 1091 C C . GLU A 1 136 ? -2.848 9.754 5.462 1.00 94.19 136 GLU A C 1
ATOM 1093 O O . GLU A 1 136 ? -3.603 9.233 6.290 1.00 94.19 136 GLU A O 1
ATOM 1098 N N . THR A 1 137 ? -2.856 9.422 4.173 1.00 96.62 137 THR A N 1
ATOM 1099 C CA . THR A 1 137 ? -3.814 8.495 3.572 1.00 96.62 137 THR A CA 1
ATOM 1100 C C . THR A 1 137 ? -3.325 7.055 3.732 1.00 96.62 137 THR A C 1
ATOM 1102 O O . THR A 1 137 ? -2.142 6.749 3.559 1.00 96.62 137 THR A O 1
ATOM 1105 N N . ILE A 1 138 ? -4.230 6.146 4.100 1.00 97.44 138 ILE A N 1
ATOM 1106 C CA . ILE A 1 138 ? -3.915 4.731 4.313 1.00 97.44 138 ILE A CA 1
ATOM 1107 C C . ILE A 1 138 ? -5.030 3.843 3.754 1.00 97.44 138 ILE A C 1
ATOM 1109 O O . ILE A 1 138 ? -6.213 4.057 4.022 1.00 97.44 138 ILE A O 1
ATOM 1113 N N . GLN A 1 139 ? -4.645 2.840 2.969 1.00 98.00 139 GLN A N 1
ATOM 1114 C CA . GLN A 1 139 ? -5.560 1.963 2.237 1.00 98.00 139 GLN A CA 1
ATOM 1115 C C . GLN A 1 139 ? -5.504 0.536 2.758 1.00 98.00 139 GLN A C 1
ATOM 1117 O O . GLN A 1 139 ? -4.432 0.021 3.070 1.00 98.00 139 GLN A O 1
ATOM 1122 N N . LEU A 1 140 ? -6.652 -0.130 2.831 1.00 98.31 140 LEU A N 1
ATOM 1123 C CA . LEU A 1 140 ? -6.727 -1.535 3.200 1.00 98.31 140 LEU A CA 1
ATOM 1124 C C . LEU A 1 140 ? -6.657 -2.405 1.950 1.00 98.31 140 LEU A C 1
ATOM 1126 O O . LEU A 1 140 ? -7.612 -2.445 1.179 1.00 98.31 140 LEU A O 1
ATOM 1130 N N . VAL A 1 141 ? -5.551 -3.122 1.768 1.00 98.19 141 VAL A N 1
ATOM 1131 C CA . VAL A 1 141 ? -5.272 -3.914 0.557 1.00 98.19 141 VAL A CA 1
ATOM 1132 C C . VAL A 1 141 ? -4.841 -5.341 0.922 1.00 98.19 141 VAL A C 1
ATOM 1134 O O . VAL A 1 141 ? -4.385 -5.572 2.049 1.00 98.19 141 VAL A O 1
ATOM 1137 N N . PRO A 1 142 ? -4.943 -6.323 0.007 1.00 98.12 142 PRO A N 1
ATOM 1138 C CA . PRO A 1 142 ? -4.410 -7.659 0.246 1.00 98.12 142 PRO A CA 1
ATOM 1139 C C . PRO A 1 142 ? -2.910 -7.606 0.556 1.00 98.12 142 PRO A C 1
ATOM 1141 O O . PRO A 1 142 ? -2.145 -6.930 -0.137 1.00 98.12 142 PRO A O 1
ATOM 1144 N N . THR A 1 143 ? -2.458 -8.358 1.561 1.00 97.94 143 THR A N 1
ATOM 1145 C CA . THR A 1 143 ? -1.050 -8.346 1.994 1.00 97.94 143 THR A CA 1
ATOM 1146 C C . THR A 1 143 ? -0.091 -8.654 0.845 1.00 97.94 143 THR A C 1
ATOM 1148 O O . THR A 1 143 ? 0.926 -7.977 0.708 1.00 97.94 143 THR A O 1
ATOM 1151 N N . ASN A 1 144 ? -0.449 -9.618 -0.011 1.00 97.25 144 ASN A N 1
ATOM 1152 C CA . ASN A 1 144 ? 0.384 -10.057 -1.133 1.00 97.25 144 ASN A CA 1
ATOM 1153 C C . ASN A 1 144 ? 0.529 -8.999 -2.241 1.00 97.25 144 ASN A C 1
ATOM 1155 O O . ASN A 1 144 ? 1.539 -8.987 -2.945 1.00 97.25 144 ASN A O 1
ATOM 1159 N N . ILE A 1 145 ? -0.461 -8.108 -2.382 1.00 97.81 145 ILE A N 1
ATOM 1160 C CA . ILE A 1 145 ? -0.378 -6.962 -3.296 1.00 97.81 145 ILE A CA 1
ATOM 1161 C C . ILE A 1 145 ? 0.595 -5.923 -2.732 1.00 97.81 145 ILE A C 1
ATOM 1163 O O . ILE A 1 145 ? 1.468 -5.444 -3.445 1.00 97.81 145 ILE A O 1
ATOM 1167 N N . ASN A 1 146 ? 0.534 -5.636 -1.431 1.00 96.81 146 ASN A N 1
ATOM 1168 C CA . ASN A 1 146 ? 1.463 -4.689 -0.813 1.00 96.81 146 ASN A CA 1
ATOM 1169 C C . ASN A 1 146 ? 2.921 -5.206 -0.779 1.00 96.81 146 ASN A C 1
ATOM 1171 O O . ASN A 1 146 ? 3.864 -4.424 -0.891 1.00 96.81 146 ASN A O 1
ATOM 1175 N N . ALA A 1 147 ? 3.139 -6.513 -0.602 1.00 94.88 147 ALA A N 1
ATOM 1176 C CA . ALA A 1 147 ? 4.465 -7.136 -0.603 1.00 94.88 147 ALA A CA 1
ATOM 1177 C C . ALA A 1 147 ? 4.369 -8.650 -0.881 1.00 94.88 147 ALA A C 1
ATOM 1179 O O . ALA A 1 147 ? 3.396 -9.266 -0.470 1.00 94.88 147 ALA A O 1
ATOM 1180 N N . PRO A 1 148 ? 5.386 -9.309 -1.476 1.00 95.00 148 PRO A N 1
ATOM 1181 C CA . PRO A 1 148 ? 6.733 -8.806 -1.763 1.00 95.00 148 PRO A CA 1
ATOM 1182 C C . PRO A 1 148 ? 6.980 -8.438 -3.237 1.00 95.00 148 PRO A C 1
ATOM 1184 O O . PRO A 1 148 ? 8.096 -8.042 -3.574 1.00 95.00 148 PRO A O 1
ATOM 1187 N N . ILE A 1 149 ? 5.985 -8.612 -4.112 1.00 97.19 149 ILE A N 1
ATOM 1188 C CA . ILE A 1 149 ? 6.135 -8.475 -5.569 1.00 97.19 149 ILE A CA 1
ATOM 1189 C C . ILE A 1 149 ? 6.277 -7.009 -5.968 1.00 97.19 149 ILE A C 1
ATOM 1191 O O . ILE A 1 149 ? 7.304 -6.600 -6.512 1.00 97.19 149 ILE A O 1
ATOM 1195 N N . PHE A 1 150 ? 5.258 -6.218 -5.640 1.00 97.75 150 PHE A N 1
ATOM 1196 C CA . PHE A 1 150 ? 5.115 -4.821 -6.028 1.00 97.75 150 PHE A CA 1
ATOM 1197 C C . PHE A 1 150 ? 5.871 -3.919 -5.053 1.00 97.75 150 PHE A C 1
ATOM 1199 O O . PHE A 1 150 ? 5.294 -3.144 -4.291 1.00 97.75 150 PHE A O 1
ATOM 1206 N N . LYS A 1 151 ? 7.200 -4.066 -5.030 1.00 97.25 151 LYS A N 1
ATOM 1207 C CA . LYS A 1 151 ? 8.076 -3.284 -4.148 1.00 97.25 151 LYS A CA 1
ATOM 1208 C C . LYS A 1 151 ? 7.871 -1.779 -4.358 1.00 97.25 151 LYS A C 1
ATOM 1210 O O . LYS A 1 151 ? 7.631 -1.325 -5.473 1.00 97.25 151 LYS A O 1
ATOM 1215 N N . HIS A 1 152 ? 7.962 -1.003 -3.287 1.00 96.38 152 HIS A N 1
ATOM 1216 C CA . HIS A 1 152 ? 7.782 0.446 -3.341 1.00 96.38 152 HIS A CA 1
ATOM 1217 C C . HIS A 1 152 ? 8.301 1.111 -2.060 1.00 96.38 152 HIS A C 1
ATOM 1219 O O . HIS A 1 152 ? 8.593 0.452 -1.057 1.00 96.38 152 HIS A O 1
ATOM 1225 N N . LEU A 1 153 ? 8.409 2.439 -2.098 1.00 93.56 153 LEU A N 1
ATOM 1226 C CA . LEU A 1 153 ? 8.622 3.284 -0.926 1.00 93.56 153 LEU A CA 1
ATOM 1227 C C . LEU A 1 153 ? 7.256 3.839 -0.503 1.00 93.56 153 LEU A C 1
ATOM 1229 O O . LEU A 1 153 ? 6.714 4.660 -1.225 1.00 93.56 153 LEU A O 1
ATOM 1233 N N . GLY A 1 154 ? 6.703 3.385 0.627 1.00 86.88 154 GLY A N 1
ATOM 1234 C CA . GLY A 1 154 ? 5.419 3.879 1.165 1.00 86.88 154 GLY A CA 1
ATOM 1235 C C . GLY A 1 154 ? 5.567 4.946 2.262 1.00 86.88 154 GLY A C 1
ATOM 1236 O O . GLY A 1 154 ? 6.683 5.296 2.655 1.00 86.88 154 GLY A O 1
ATOM 1237 N N . GLY A 1 155 ? 4.448 5.405 2.824 1.00 80.19 155 GLY A N 1
ATOM 1238 C CA . GLY A 1 155 ? 4.351 6.501 3.802 1.00 80.19 155 GLY A CA 1
ATOM 1239 C C . GLY A 1 155 ? 5.205 6.343 5.065 1.00 80.19 155 GLY A C 1
ATOM 1240 O O . GLY A 1 155 ? 5.855 7.290 5.506 1.00 80.19 155 GLY A O 1
ATOM 1241 N N . CYS A 1 156 ? 5.336 5.128 5.606 1.00 80.31 156 CYS A N 1
ATOM 1242 C CA . CYS A 1 156 ? 6.269 4.869 6.712 1.00 80.31 156 CYS A CA 1
ATOM 1243 C C . CYS A 1 156 ? 7.730 5.211 6.359 1.00 80.31 156 CYS A C 1
ATOM 1245 O O . CYS A 1 156 ? 8.496 5.697 7.194 1.00 80.31 156 CYS A O 1
ATOM 1247 N N . SER A 1 157 ? 8.140 4.928 5.120 1.00 80.56 157 SER A N 1
ATOM 1248 C CA . SER A 1 157 ? 9.485 5.238 4.631 1.00 80.56 157 SER A CA 1
ATOM 1249 C C . SER A 1 157 ? 9.636 6.726 4.311 1.00 80.56 157 SER A C 1
ATOM 1251 O O . SER A 1 157 ? 10.717 7.270 4.528 1.00 80.56 157 SER A O 1
ATOM 1253 N N . GLU A 1 158 ? 8.565 7.388 3.860 1.00 83.50 158 GLU A N 1
ATOM 1254 C CA . GLU A 1 158 ? 8.507 8.849 3.708 1.00 83.50 158 GLU A CA 1
ATOM 1255 C C . GLU A 1 158 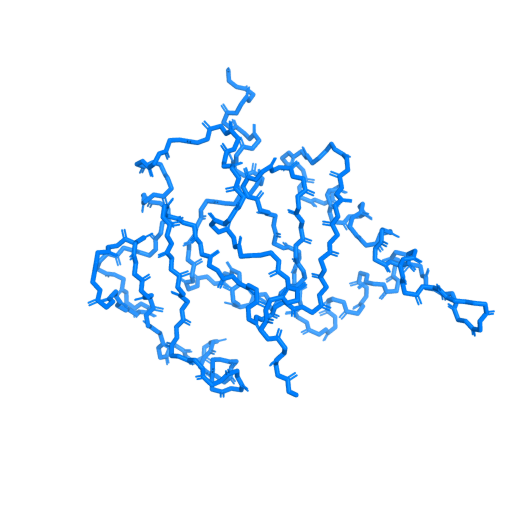? 8.749 9.556 5.041 1.00 83.50 158 GLU A C 1
ATOM 1257 O O . GLU A 1 158 ? 9.598 10.442 5.120 1.00 83.50 158 GLU A O 1
ATOM 1262 N N . TYR A 1 159 ? 8.073 9.143 6.119 1.00 77.62 159 TYR A N 1
ATOM 1263 C CA . TYR A 1 159 ? 8.261 9.753 7.440 1.00 77.62 159 TYR A CA 1
ATOM 1264 C C . TYR A 1 159 ? 9.727 9.684 7.895 1.00 77.62 159 TYR A C 1
ATOM 1266 O O . TYR A 1 159 ? 10.314 10.695 8.284 1.00 77.62 159 TYR A O 1
ATOM 1274 N N . LYS A 1 160 ? 10.370 8.514 7.761 1.00 75.12 160 LYS A N 1
ATOM 1275 C CA . LYS A 1 160 ? 11.787 8.322 8.131 1.00 75.12 160 LYS A CA 1
ATOM 1276 C C . LYS A 1 160 ? 12.754 9.226 7.362 1.00 75.12 160 LYS A C 1
ATOM 1278 O O . LYS A 1 160 ? 13.866 9.453 7.832 1.00 75.12 160 LYS A O 1
ATOM 1283 N N . LYS A 1 161 ? 12.371 9.714 6.179 1.00 77.44 161 LYS A N 1
ATOM 1284 C CA . LYS A 1 161 ? 13.187 10.645 5.387 1.00 77.44 161 LYS A CA 1
ATOM 1285 C C . LYS A 1 161 ? 13.104 12.079 5.904 1.00 77.44 161 LYS A C 1
ATOM 1287 O O . LYS A 1 161 ? 14.114 12.767 5.843 1.00 77.44 161 LYS A O 1
ATOM 1292 N N . GLY A 1 162 ? 11.949 12.495 6.424 1.00 65.06 162 GLY A N 1
ATOM 1293 C CA . GLY A 1 162 ? 11.745 13.840 6.975 1.00 65.06 162 GLY A CA 1
ATOM 1294 C C . GLY A 1 162 ? 12.296 14.035 8.391 1.00 65.06 162 GLY A C 1
ATOM 1295 O O . GLY A 1 162 ? 12.496 15.164 8.812 1.00 65.06 162 GLY A O 1
ATOM 1296 N N . GLY A 1 163 ? 12.559 12.948 9.123 1.00 58.84 163 GLY A N 1
ATOM 1297 C CA . GLY A 1 163 ? 13.177 12.980 10.456 1.00 58.84 163 GLY A CA 1
ATOM 1298 C C . GLY A 1 163 ? 14.711 13.008 10.459 1.00 58.84 163 GLY A C 1
ATOM 1299 O O . GLY A 1 163 ? 15.305 12.562 11.440 1.00 58.84 163 GLY A O 1
ATOM 1300 N N . LYS A 1 164 ? 15.345 13.439 9.360 1.00 47.16 164 LYS A N 1
ATOM 1301 C CA . LYS A 1 164 ? 16.801 13.606 9.251 1.00 47.16 164 LYS A CA 1
ATOM 1302 C C . LYS A 1 164 ? 17.214 15.061 9.368 1.00 47.16 164 LYS A C 1
ATOM 1304 O O . LYS A 1 164 ? 16.519 15.907 8.770 1.00 47.16 164 LYS A O 1
#

pLDDT: mean 93.31, std 10.01, range [38.22, 98.69]

Foldseek 3Di:
DQDPPPDDFLVNADFDFDDLVVFQVQFADCPHPQFHFPDDRQQGFTFGPDPLCNVVCVVLVHRGWGGRSSTTGQSSFFPDKDWAPPQELPQVVVLLRVLQRVQVVPDDPVDGGHSVNSVVVCVVQQWDWFAGSNSTMITIGHNVNCDDRGTGQHNSNSNVRVVD

Sequence (164 aa):
MHEDGLYTKGYDVVPKNSKYEERIKNCPANSSTNGHWTEERGESVFISDDPRVKDILDKYGVKGVEYKNGIPDFSPFAVAEVKISGMTDKRVDNFKSADAKLAEQLSTDGKVYTAKDIEKWRKENNYTWHELNDVETIQLVPTNINAPIFKHLGGCSEYKKGGK

Secondary structure (DSSP, 8-state):
---TTSS--GGGSPPSS--HHHHHHHSPPTT-TT-EESSSTTSSEEE---TTTHHHHHHHT-SEEEEETTEE--GGG-SEEEE-TT--S-HHHHHHHHHHHHHHHH-BTTB---HHHHHHHHHHTTEEEEE-TTSSEEEEEEHHHHTTSS----HHHHHHHHT-

Radius of gyration: 15.77 Å; chains: 1; bounding box: 44×32×38 Å